Protein AF-A0A1J5MD12-F1 (afdb_monomer_lite)

Radius of gyration: 30.72 Å; chains: 1; bounding box: 60×18×96 Å

Structure (mmCIF, N/CA/C/O backbone):
data_AF-A0A1J5MD12-F1
#
_entry.id   AF-A0A1J5MD12-F1
#
loop_
_atom_site.group_PDB
_atom_site.id
_atom_site.type_symbol
_atom_site.label_atom_id
_atom_site.label_alt_id
_atom_site.label_comp_id
_atom_site.label_asym_id
_atom_site.label_entity_id
_atom_site.label_seq_id
_atom_site.pdbx_PDB_ins_code
_atom_site.Cartn_x
_atom_site.Cartn_y
_atom_site.Cartn_z
_atom_site.occupancy
_atom_site.B_iso_or_equiv
_atom_site.auth_seq_id
_atom_site.auth_comp_id
_atom_site.auth_asym_id
_atom_site.auth_atom_id
_atom_site.pdbx_PDB_model_nu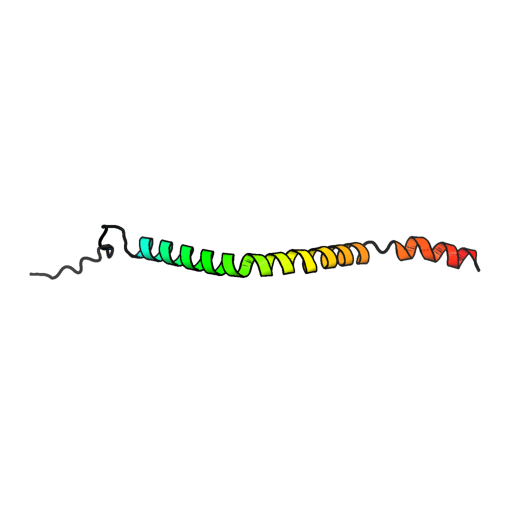m
ATOM 1 N N . MET A 1 1 ? -15.790 -8.157 58.347 1.00 44.94 1 MET A N 1
ATOM 2 C CA . MET A 1 1 ? -16.323 -8.635 57.057 1.00 44.94 1 MET A CA 1
ATOM 3 C C . MET A 1 1 ? -15.288 -8.260 56.014 1.00 44.94 1 MET A C 1
ATOM 5 O O . MET A 1 1 ? -15.018 -7.078 55.869 1.00 44.94 1 MET A O 1
ATOM 9 N N . SER A 1 2 ? -14.591 -9.234 55.442 1.00 43.84 2 SER A N 1
ATOM 10 C CA . SER A 1 2 ? -13.431 -9.006 54.576 1.00 43.84 2 SER A CA 1
ATOM 11 C C . SER A 1 2 ? -13.894 -8.566 53.186 1.00 43.84 2 SER A C 1
ATOM 13 O O . SER A 1 2 ? -14.519 -9.361 52.483 1.00 43.84 2 SER A O 1
ATOM 15 N N . ASP A 1 3 ? -13.601 -7.324 52.796 1.00 49.53 3 ASP A N 1
ATOM 16 C CA . ASP A 1 3 ? -13.779 -6.849 51.422 1.00 49.53 3 ASP A CA 1
ATOM 17 C C . ASP A 1 3 ? -12.878 -7.672 50.501 1.00 49.53 3 ASP A C 1
ATOM 19 O O . ASP A 1 3 ? -11.663 -7.494 50.420 1.00 49.53 3 ASP A O 1
ATOM 23 N N . THR A 1 4 ? -13.487 -8.654 49.847 1.00 56.34 4 THR A N 1
ATOM 24 C CA . THR A 1 4 ? -12.837 -9.434 48.806 1.00 56.34 4 THR A CA 1
ATOM 25 C C . THR A 1 4 ? -12.758 -8.535 47.588 1.00 56.34 4 THR A C 1
ATOM 27 O O . THR A 1 4 ? -13.782 -8.250 46.969 1.00 56.34 4 THR A O 1
ATOM 30 N N . THR A 1 5 ? -11.556 -8.087 47.234 1.00 58.66 5 THR A N 1
ATOM 31 C C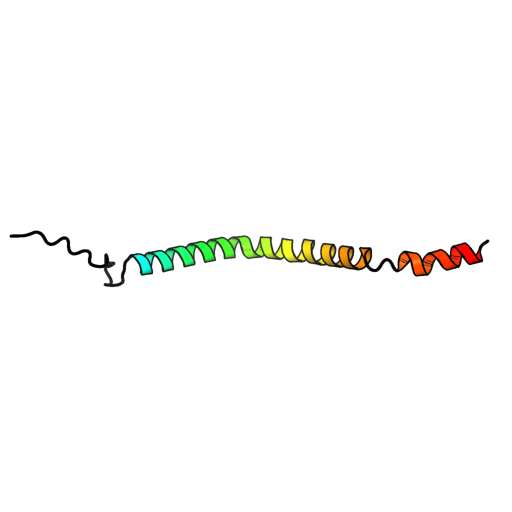A . THR A 1 5 ? -11.261 -7.460 45.944 1.00 58.66 5 THR A CA 1
ATOM 32 C C . THR A 1 5 ? -11.568 -8.478 44.846 1.00 58.66 5 THR A C 1
ATOM 34 O O . THR A 1 5 ? -10.710 -9.251 44.416 1.00 58.66 5 THR A O 1
ATOM 37 N N . GLN A 1 6 ? -12.835 -8.552 44.438 1.00 56.00 6 GLN A N 1
ATOM 38 C CA . GLN A 1 6 ? -13.282 -9.394 43.343 1.00 56.00 6 GLN A CA 1
ATOM 39 C C . GLN A 1 6 ? -12.765 -8.764 42.053 1.00 56.00 6 GLN A C 1
ATOM 41 O O . GLN A 1 6 ? -13.411 -7.916 41.444 1.00 56.00 6 GLN A O 1
ATOM 46 N N . ASN A 1 7 ? -11.566 -9.186 41.653 1.00 59.25 7 ASN A N 1
ATOM 47 C CA . ASN A 1 7 ? -10.957 -8.937 40.349 1.00 59.25 7 ASN A CA 1
ATOM 48 C C . ASN A 1 7 ? -11.744 -9.670 39.240 1.00 59.25 7 ASN A C 1
ATOM 50 O O . ASN A 1 7 ? -11.203 -10.504 38.514 1.00 59.25 7 ASN A O 1
ATOM 54 N N . GLY A 1 8 ? -13.048 -9.409 39.151 1.00 64.75 8 GLY A N 1
ATOM 55 C CA . GLY A 1 8 ? -13.917 -9.876 38.082 1.00 64.75 8 GLY A CA 1
ATOM 56 C C . GLY A 1 8 ? -13.716 -9.026 36.823 1.00 64.75 8 GLY A C 1
ATOM 57 O O . GLY A 1 8 ? -13.367 -7.847 36.927 1.00 64.75 8 GLY A O 1
ATOM 58 N N . PRO A 1 9 ? -13.911 -9.583 35.614 1.00 68.06 9 PRO A N 1
ATOM 59 C CA . PRO A 1 9 ? -13.812 -8.811 34.382 1.00 68.06 9 PRO A CA 1
ATOM 60 C C . PRO A 1 9 ? -14.763 -7.613 34.434 1.00 68.06 9 PRO A C 1
ATOM 62 O O . PRO A 1 9 ? -15.953 -7.793 34.662 1.00 68.06 9 PRO A O 1
ATOM 65 N N . VAL A 1 10 ? -14.258 -6.399 34.199 1.00 69.94 10 VAL A N 1
ATOM 66 C CA . VAL A 1 10 ? -15.106 -5.202 34.093 1.00 69.94 10 VAL A CA 1
ATOM 67 C C . VAL A 1 10 ? -16.036 -5.387 32.892 1.00 69.94 10 VAL A C 1
ATOM 69 O O . VAL A 1 10 ? -1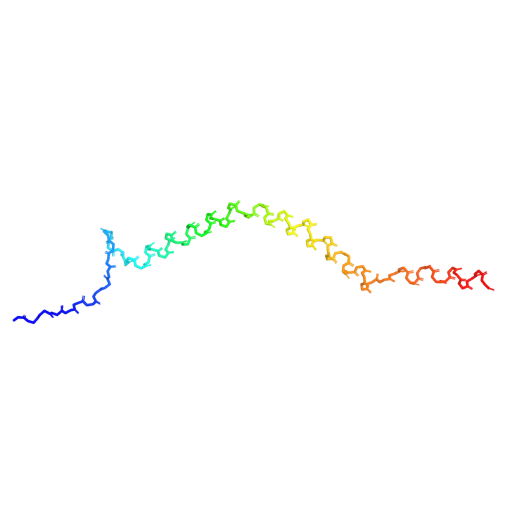5.572 -5.486 31.749 1.00 69.94 10 VAL A O 1
ATOM 72 N N . LEU A 1 11 ? -17.335 -5.516 33.153 1.00 73.50 11 LEU A N 1
ATOM 73 C CA . LEU A 1 11 ? -18.361 -5.748 32.139 1.00 73.50 11 LEU A CA 1
ATOM 74 C C . LEU A 1 11 ? -18.907 -4.403 31.646 1.00 73.50 11 LEU A C 1
ATOM 76 O O . LEU A 1 11 ? -19.048 -3.456 32.417 1.00 73.50 11 LEU A O 1
ATOM 80 N N . ALA A 1 12 ? -19.198 -4.309 30.354 1.00 72.25 12 ALA A N 1
ATOM 81 C CA . ALA A 1 12 ? -19.983 -3.219 29.794 1.00 72.25 12 ALA A CA 1
ATOM 82 C C . ALA A 1 12 ? -21.471 -3.389 30.167 1.00 72.25 12 ALA A C 1
ATOM 84 O O . ALA A 1 12 ? -21.881 -4.440 30.660 1.00 72.25 12 ALA A O 1
ATOM 85 N N . ALA A 1 13 ? -22.292 -2.362 29.919 1.00 74.00 13 ALA A N 1
ATOM 86 C CA . ALA A 1 13 ? -23.726 -2.358 30.253 1.00 74.00 13 ALA A CA 1
ATOM 87 C C . ALA A 1 13 ? -24.535 -3.502 29.596 1.00 74.00 13 ALA A C 1
ATOM 89 O O . ALA A 1 13 ? -25.658 -3.777 30.001 1.00 74.00 13 ALA A O 1
ATOM 90 N N . ASP A 1 14 ? -23.953 -4.173 28.599 1.00 72.81 14 ASP A N 1
ATOM 91 C CA . ASP A 1 14 ? -24.496 -5.313 27.857 1.00 72.81 14 ASP A CA 1
ATOM 92 C C . ASP A 1 14 ? -23.966 -6.682 28.340 1.00 72.81 14 ASP A C 1
ATOM 94 O O . ASP A 1 14 ? -24.227 -7.708 27.712 1.00 72.81 14 ASP A O 1
ATOM 98 N N . GLY A 1 15 ? -23.194 -6.719 29.432 1.00 73.12 15 GLY A N 1
ATOM 99 C CA . GLY A 1 15 ? -22.606 -7.943 29.985 1.00 73.12 15 GLY A CA 1
ATOM 100 C C . GLY A 1 15 ? -21.387 -8.465 29.217 1.00 73.12 15 GLY A C 1
ATOM 101 O O . GLY A 1 15 ? -20.817 -9.491 29.593 1.00 73.12 15 GLY A O 1
ATOM 102 N N . THR A 1 16 ? -20.939 -7.777 28.162 1.00 76.00 16 THR A N 1
ATOM 103 C CA . THR A 1 16 ? -19.705 -8.146 27.462 1.00 76.00 16 THR A CA 1
ATOM 104 C C . THR A 1 16 ? -18.481 -7.598 28.199 1.00 76.00 16 THR A C 1
ATOM 106 O O . THR A 1 16 ? -18.531 -6.506 28.762 1.00 76.00 16 THR A O 1
ATOM 109 N N . PRO A 1 17 ? -17.340 -8.311 28.217 1.00 81.12 17 PRO A N 1
ATOM 110 C CA . PRO A 1 17 ? -16.132 -7.783 28.841 1.00 81.12 17 PRO A CA 1
ATOM 111 C C . PRO A 1 17 ? -15.690 -6.503 28.120 1.00 81.12 17 PRO A C 1
ATOM 113 O O . PRO A 1 17 ? -15.441 -6.517 26.911 1.00 81.12 17 PRO A O 1
ATOM 116 N N . LEU A 1 18 ? -15.537 -5.407 28.867 1.00 79.62 18 LEU A N 1
ATOM 117 C CA . LEU A 1 18 ? -15.277 -4.057 28.349 1.00 79.62 18 LEU A CA 1
ATOM 118 C C . LEU A 1 18 ? -14.026 -3.994 27.458 1.00 79.62 18 LEU A C 1
ATOM 120 O O . LEU A 1 18 ? -13.990 -3.318 26.432 1.00 79.62 18 LEU A O 1
ATOM 124 N N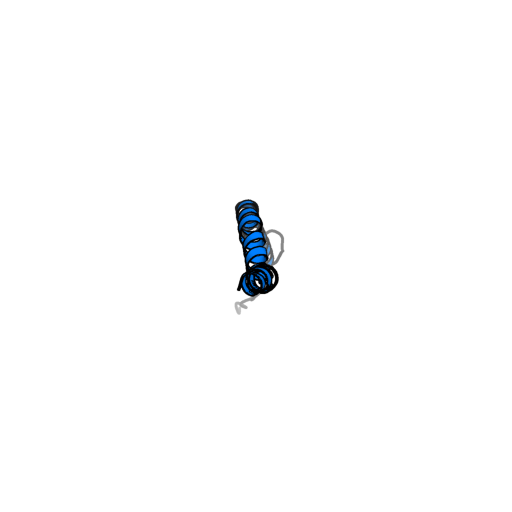 . LYS A 1 19 ? -13.000 -4.784 27.788 1.00 79.81 19 LYS A N 1
ATOM 125 C CA . LYS A 1 19 ? -11.785 -4.921 26.969 1.00 79.81 19 LYS A CA 1
ATOM 126 C C . LYS A 1 19 ? -12.091 -5.385 25.536 1.00 79.81 19 LYS A C 1
ATOM 128 O O . LYS A 1 19 ? -11.436 -4.948 24.590 1.00 79.81 19 LYS A O 1
ATOM 133 N N . ARG A 1 20 ? -13.083 -6.265 25.358 1.00 84.12 20 ARG A N 1
ATOM 134 C CA . ARG A 1 20 ? -13.477 -6.809 24.050 1.00 84.12 20 ARG A CA 1
ATOM 135 C C . ARG A 1 20 ? -14.264 -5.789 23.233 1.00 84.12 20 ARG A C 1
ATOM 137 O O . ARG A 1 20 ? -13.997 -5.655 22.037 1.00 84.12 20 ARG A O 1
ATOM 144 N N . SER A 1 21 ? -15.192 -5.062 23.855 1.00 83.06 21 SER A N 1
ATOM 145 C CA . SER A 1 21 ? -15.962 -4.016 23.172 1.00 83.06 21 SER A CA 1
ATOM 146 C C . SER A 1 21 ? -15.061 -2.852 22.743 1.00 83.06 21 SER A C 1
ATOM 148 O O . SER A 1 21 ? -15.115 -2.437 21.583 1.00 83.06 21 SER A O 1
ATOM 150 N N . LEU A 1 22 ? -14.129 -2.428 23.604 1.00 85.62 22 LEU A N 1
ATOM 151 C CA . LEU A 1 22 ? -13.126 -1.410 23.273 1.00 85.62 22 LEU A CA 1
ATOM 152 C C . LEU A 1 22 ? -12.211 -1.839 22.121 1.00 85.62 22 LEU A C 1
ATOM 154 O O . LEU A 1 22 ? -11.994 -1.070 21.185 1.00 85.62 22 LEU A O 1
ATOM 158 N N . ALA A 1 23 ? -11.712 -3.079 22.128 1.00 89.94 23 ALA A N 1
ATOM 159 C CA . ALA A 1 23 ? -10.870 -3.579 21.040 1.00 89.94 23 ALA A CA 1
ATOM 160 C C . ALA A 1 23 ? -11.610 -3.605 19.689 1.00 89.94 23 ALA A C 1
ATOM 162 O O . ALA A 1 23 ? -11.017 -3.300 18.650 1.00 89.94 23 ALA A O 1
ATOM 163 N N . LYS A 1 24 ? -12.909 -3.937 19.691 1.00 90.44 24 LYS A N 1
ATOM 164 C CA . LYS A 1 24 ? -13.759 -3.894 18.492 1.00 90.44 24 LYS A CA 1
ATOM 165 C C . LYS A 1 24 ? -13.922 -2.461 17.983 1.00 90.44 24 LYS A C 1
ATOM 167 O O . LYS A 1 24 ? -13.691 -2.219 16.799 1.00 90.44 24 LYS A O 1
ATOM 172 N N . ALA A 1 25 ? -14.269 -1.525 18.865 1.00 90.81 25 ALA A N 1
ATOM 173 C CA . ALA A 1 25 ? -14.438 -0.116 18.511 1.00 90.81 25 ALA A CA 1
ATOM 174 C C . ALA A 1 25 ? -13.144 0.480 17.933 1.00 90.81 25 ALA A C 1
ATOM 176 O O . ALA A 1 25 ? -13.157 1.080 16.856 1.00 90.81 25 ALA A O 1
ATOM 177 N N . LEU A 1 26 ? -12.005 0.211 18.578 1.00 92.75 26 LEU A N 1
ATOM 178 C CA . LEU A 1 26 ? -10.702 0.697 18.132 1.00 92.75 26 LEU A CA 1
ATOM 179 C C . LEU A 1 26 ? -10.315 0.149 16.750 1.00 92.75 26 LEU A C 1
ATOM 181 O O . LEU A 1 26 ? -9.796 0.888 15.914 1.00 92.75 26 LEU A O 1
ATOM 185 N N . ARG A 1 27 ? -10.580 -1.136 16.474 1.00 95.06 27 ARG A N 1
ATOM 186 C CA . ARG A 1 27 ? -10.337 -1.734 15.148 1.00 95.06 27 ARG A CA 1
ATOM 187 C C . ARG A 1 27 ? -11.177 -1.073 14.059 1.00 95.06 27 ARG A C 1
ATOM 189 O O . ARG A 1 27 ? -10.648 -0.795 12.989 1.00 95.06 27 ARG A O 1
ATOM 196 N N . MET A 1 28 ? -12.450 -0.789 14.331 1.00 95.56 28 MET A N 1
ATOM 197 C CA . MET A 1 28 ? -13.338 -0.112 13.377 1.00 95.56 28 MET A CA 1
ATOM 198 C C . MET A 1 28 ? -12.889 1.319 13.085 1.00 95.56 28 MET A C 1
ATOM 200 O O . MET A 1 28 ? -12.892 1.734 11.928 1.00 95.56 28 MET A O 1
ATOM 204 N N . GLN A 1 29 ? -12.436 2.051 14.105 1.00 95.31 29 GLN A N 1
ATOM 205 C CA . GLN A 1 29 ? -11.898 3.397 13.920 1.00 95.31 29 GLN A CA 1
ATOM 206 C C . GLN A 1 29 ? -10.608 3.383 13.088 1.00 95.31 29 GLN A C 1
ATOM 208 O O . GLN A 1 29 ? -10.480 4.167 12.149 1.00 95.31 29 GLN A O 1
ATOM 213 N N . LYS A 1 30 ? -9.686 2.449 13.368 1.00 94.69 30 LYS A N 1
ATOM 214 C CA . LYS A 1 30 ? -8.461 2.262 12.572 1.00 94.69 30 LYS A CA 1
ATOM 215 C C . LYS A 1 30 ? -8.775 1.892 11.124 1.00 94.69 30 LYS A C 1
ATOM 217 O O . LYS A 1 30 ? -8.199 2.481 10.219 1.00 94.69 30 LYS A O 1
ATOM 222 N N . LEU A 1 31 ? -9.707 0.965 10.89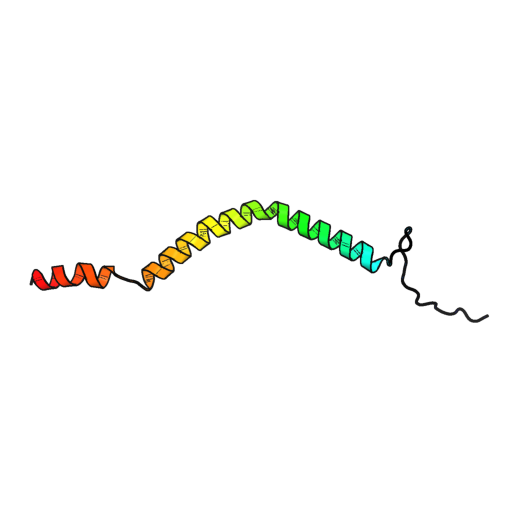9 1.00 96.88 31 LEU A N 1
ATOM 223 C CA . LEU A 1 31 ? -10.106 0.564 9.551 1.00 96.88 31 LEU A CA 1
ATOM 224 C C . LEU A 1 31 ? -10.726 1.737 8.782 1.00 96.88 31 LEU A C 1
ATOM 226 O O . LEU A 1 31 ? -10.375 1.945 7.628 1.00 96.88 31 LEU A O 1
ATOM 230 N N . ARG A 1 32 ? -11.591 2.543 9.415 1.00 96.25 32 ARG A N 1
ATOM 231 C CA . ARG A 1 32 ? -12.142 3.766 8.802 1.00 96.25 32 ARG A CA 1
ATOM 232 C C . ARG A 1 32 ? -11.055 4.764 8.419 1.00 96.25 32 ARG A C 1
ATOM 234 O O . ARG A 1 32 ? -11.083 5.271 7.304 1.00 96.25 32 ARG A O 1
ATOM 241 N N . ALA A 1 33 ? -10.106 5.024 9.317 1.00 95.75 33 ALA A N 1
ATOM 242 C CA . ALA A 1 33 ? -8.995 5.931 9.039 1.00 95.75 33 ALA A CA 1
ATOM 243 C C . ALA A 1 33 ? -8.128 5.424 7.874 1.00 95.75 33 ALA A C 1
ATOM 245 O O . ALA A 1 33 ? -7.782 6.193 6.982 1.00 95.75 33 ALA A O 1
ATOM 246 N N . LEU A 1 34 ? -7.843 4.118 7.839 1.00 97.00 34 LEU A N 1
ATOM 247 C CA . LEU A 1 34 ? -7.104 3.498 6.741 1.00 97.00 34 LEU A CA 1
ATOM 248 C C . LEU A 1 34 ? -7.884 3.558 5.425 1.00 97.00 34 LEU A C 1
ATOM 250 O O . LEU A 1 34 ? -7.303 3.920 4.412 1.00 97.00 34 LEU A O 1
ATOM 254 N N . MET A 1 35 ? -9.189 3.271 5.430 1.00 97.25 35 MET A N 1
ATOM 255 C CA . MET A 1 35 ? -10.032 3.352 4.230 1.00 97.25 35 MET A CA 1
ATOM 256 C C . MET A 1 35 ? -10.125 4.772 3.667 1.00 97.25 35 MET A C 1
ATOM 258 O O . MET A 1 35 ? -10.201 4.929 2.454 1.00 97.25 35 MET A O 1
ATOM 262 N N . LEU A 1 36 ? -10.080 5.801 4.519 1.00 97.19 36 LEU A N 1
ATOM 263 C CA . LEU A 1 36 ? -10.102 7.195 4.074 1.00 97.19 36 LEU A CA 1
ATOM 264 C C . LEU A 1 36 ? -8.847 7.568 3.265 1.00 97.19 36 LEU A C 1
ATOM 266 O O . LEU A 1 36 ? -8.936 8.339 2.316 1.00 97.19 36 LEU A O 1
ATOM 270 N N . ILE A 1 37 ? -7.688 7.003 3.619 1.00 96.12 37 ILE A N 1
ATOM 271 C CA . ILE A 1 37 ? -6.393 7.284 2.969 1.00 96.12 37 ILE A CA 1
ATOM 272 C C . ILE A 1 37 ? -6.056 6.236 1.892 1.00 96.12 37 ILE A C 1
ATOM 274 O O . ILE A 1 37 ? -5.269 6.505 0.986 1.00 96.12 37 ILE A O 1
ATOM 278 N N . ALA A 1 38 ? -6.687 5.060 1.944 1.00 97.88 38 ALA A N 1
ATOM 279 C CA . ALA A 1 38 ? -6.506 3.959 1.003 1.00 97.88 38 ALA A CA 1
ATOM 280 C C . ALA A 1 38 ? -6.544 4.367 -0.481 1.00 97.88 38 ALA A C 1
ATOM 282 O O . ALA A 1 38 ? -5.642 3.933 -1.191 1.00 97.88 38 ALA A O 1
ATOM 283 N N . PRO A 1 39 ? -7.494 5.186 -0.985 1.00 97.19 39 PRO A N 1
ATOM 284 C CA . PRO A 1 39 ? -7.511 5.541 -2.406 1.00 97.19 39 PRO A CA 1
ATOM 285 C C . PRO A 1 39 ? -6.264 6.323 -2.834 1.00 97.19 39 PRO A C 1
ATOM 287 O O . PRO A 1 39 ? -5.683 6.021 -3.874 1.00 97.19 39 PRO A O 1
ATOM 290 N N . LEU A 1 40 ? -5.804 7.275 -2.015 1.00 97.56 40 LEU A N 1
ATOM 291 C CA . LEU A 1 40 ? -4.576 8.021 -2.296 1.00 97.56 40 LEU A CA 1
ATOM 292 C C . LEU A 1 40 ? -3.343 7.113 -2.218 1.00 97.56 40 LEU A C 1
ATOM 294 O O . LEU A 1 40 ? -2.465 7.172 -3.076 1.00 97.56 40 LEU A O 1
ATOM 298 N N . LEU A 1 41 ? -3.288 6.244 -1.208 1.00 97.38 41 LEU A N 1
ATOM 299 C CA . LEU A 1 41 ? -2.194 5.294 -1.036 1.00 97.38 41 LEU A CA 1
ATOM 300 C C . LEU A 1 41 ? -2.112 4.311 -2.210 1.00 97.38 41 LEU A C 1
ATOM 302 O O . LEU A 1 41 ? -1.023 4.038 -2.704 1.00 97.38 41 LEU A O 1
ATOM 306 N N . LEU A 1 42 ? -3.255 3.814 -2.682 1.00 98.06 42 LEU A N 1
ATOM 307 C CA . LEU A 1 42 ? -3.344 2.889 -3.809 1.00 98.06 42 LEU A CA 1
ATOM 308 C C . LEU A 1 42 ? -2.957 3.577 -5.121 1.00 98.06 42 LEU A C 1
ATOM 310 O O . LEU A 1 42 ? -2.227 2.986 -5.911 1.00 98.06 42 LEU A O 1
ATOM 314 N N . PHE A 1 43 ? -3.359 4.837 -5.315 1.00 98.00 43 PHE A N 1
ATOM 315 C CA . PHE A 1 43 ? -2.892 5.651 -6.436 1.00 98.00 43 PHE A CA 1
ATOM 316 C C . PHE A 1 43 ? -1.363 5.727 -6.462 1.00 98.00 43 PHE A C 1
ATOM 318 O O . PHE A 1 43 ? -0.763 5.328 -7.454 1.00 98.00 43 PHE A O 1
ATOM 325 N N . ILE A 1 44 ? -0.732 6.129 -5.353 1.00 97.12 44 ILE A N 1
ATOM 326 C CA . ILE A 1 44 ? 0.734 6.212 -5.250 1.00 97.12 44 ILE A CA 1
ATOM 327 C C . ILE A 1 44 ? 1.379 4.847 -5.510 1.00 97.12 44 ILE A C 1
ATOM 329 O O . ILE A 1 44 ? 2.364 4.748 -6.241 1.00 97.12 44 ILE A O 1
ATOM 333 N N . LEU A 1 45 ? 0.819 3.784 -4.933 1.00 97.62 45 LEU A N 1
ATOM 334 C CA . LEU A 1 45 ? 1.340 2.434 -5.096 1.00 97.62 45 LEU A CA 1
ATOM 335 C C . LEU A 1 45 ? 1.369 2.033 -6.579 1.00 97.62 45 LEU A C 1
ATOM 337 O O . LEU A 1 45 ? 2.388 1.568 -7.074 1.00 97.62 45 LEU A O 1
ATOM 341 N N . VAL A 1 46 ? 0.285 2.278 -7.311 1.00 97.50 46 VAL A N 1
ATOM 342 C CA . VAL A 1 46 ? 0.189 1.952 -8.739 1.00 97.50 46 VAL A CA 1
ATOM 343 C C . VAL A 1 46 ? 1.085 2.861 -9.582 1.00 97.50 46 VAL A C 1
ATOM 345 O O . VAL A 1 46 ? 1.838 2.366 -10.419 1.00 97.50 46 VAL A O 1
ATOM 348 N N . THR A 1 47 ? 1.036 4.177 -9.371 1.00 97.12 47 THR A N 1
ATOM 349 C CA . THR A 1 47 ? 1.718 5.144 -10.246 1.00 97.12 47 THR A CA 1
ATOM 350 C C . THR A 1 47 ? 3.221 5.189 -10.038 1.00 97.12 47 THR A C 1
ATOM 352 O O . THR A 1 47 ? 3.935 5.554 -10.965 1.00 97.12 47 THR A O 1
ATOM 355 N N . PHE A 1 48 ? 3.715 4.853 -8.845 1.00 96.12 48 PHE A N 1
ATOM 356 C CA . PHE A 1 48 ? 5.148 4.866 -8.558 1.00 96.12 48 PHE A CA 1
ATOM 357 C C . PHE A 1 48 ? 5.754 3.466 -8.564 1.00 96.12 48 PHE A C 1
ATOM 359 O O . PHE A 1 48 ? 6.795 3.283 -9.185 1.00 96.12 48 PHE A O 1
ATOM 366 N N . ILE A 1 49 ? 5.134 2.462 -7.929 1.00 96.25 49 ILE A N 1
ATOM 367 C CA . ILE A 1 49 ? 5.772 1.138 -7.822 1.00 96.25 49 ILE A CA 1
ATOM 368 C C . ILE A 1 49 ? 5.811 0.430 -9.177 1.00 96.25 49 ILE A C 1
ATOM 370 O O . ILE A 1 49 ? 6.839 -0.165 -9.491 1.00 96.25 49 ILE A O 1
ATOM 374 N N . LEU A 1 50 ? 4.755 0.518 -10.002 1.00 96.00 50 LEU A N 1
ATOM 375 C CA . LEU A 1 50 ? 4.764 -0.150 -11.311 1.00 96.00 50 LEU A CA 1
ATOM 376 C C . LEU A 1 50 ? 5.864 0.399 -12.237 1.00 96.00 50 LEU A C 1
ATOM 378 O O . LEU A 1 50 ? 6.676 -0.408 -12.694 1.00 96.00 50 LEU A O 1
ATOM 382 N N . PRO A 1 51 ? 5.984 1.722 -12.485 1.00 94.12 51 PRO A N 1
ATOM 383 C CA . PRO A 1 51 ? 7.045 2.232 -13.353 1.00 94.12 51 PRO A CA 1
ATOM 384 C C . PRO A 1 51 ? 8.441 2.058 -12.754 1.00 94.12 51 PRO A C 1
ATOM 386 O O . PRO A 1 51 ? 9.383 1.782 -13.487 1.00 94.12 51 PRO A O 1
ATOM 389 N N . VAL A 1 52 ? 8.597 2.183 -11.431 1.00 95.00 52 VAL A N 1
ATOM 390 C CA . VAL A 1 52 ? 9.890 1.926 -10.772 1.00 95.00 52 VAL A CA 1
ATOM 391 C C . VAL A 1 52 ? 10.301 0.466 -10.943 1.00 95.00 52 VAL A C 1
ATOM 393 O O . VAL A 1 52 ? 11.465 0.199 -11.231 1.00 95.00 52 VAL A O 1
ATOM 396 N N . GLY A 1 53 ? 9.356 -0.467 -10.818 1.00 94.75 53 GLY A N 1
ATOM 397 C CA . GLY A 1 53 ? 9.581 -1.877 -11.112 1.00 94.75 53 GLY A CA 1
ATOM 398 C C . GLY A 1 53 ? 10.039 -2.084 -12.553 1.00 94.75 53 GLY A C 1
ATOM 399 O O . GLY A 1 53 ? 11.082 -2.691 -12.769 1.00 94.75 53 GLY A O 1
ATOM 400 N N . ASP A 1 54 ? 9.320 -1.525 -13.528 1.00 91.62 54 ASP A N 1
ATOM 401 C CA . ASP A 1 54 ? 9.675 -1.616 -14.953 1.00 91.62 54 ASP A CA 1
ATOM 402 C C . ASP A 1 54 ? 11.085 -1.069 -15.239 1.00 91.62 54 ASP A C 1
ATOM 404 O O . ASP A 1 54 ? 11.910 -1.734 -15.867 1.00 91.62 54 ASP A O 1
ATOM 408 N N . MET A 1 55 ? 11.418 0.099 -14.683 1.00 90.62 55 MET A N 1
ATOM 409 C CA . MET A 1 55 ? 12.755 0.688 -14.807 1.00 90.62 55 MET A CA 1
ATOM 410 C C . MET A 1 55 ? 13.835 -0.168 -14.135 1.00 90.62 55 MET A C 1
ATOM 412 O O . MET A 1 55 ? 14.952 -0.249 -14.647 1.00 90.62 55 MET A O 1
ATOM 416 N N . LEU A 1 56 ? 13.520 -0.824 -13.015 1.00 91.06 56 LEU A N 1
ATOM 417 C CA . LEU A 1 56 ? 14.440 -1.729 -12.327 1.00 91.06 56 LEU A CA 1
ATOM 418 C C . LEU A 1 56 ? 14.683 -3.011 -13.135 1.00 91.06 56 LEU A C 1
ATOM 420 O O . LEU A 1 56 ? 15.822 -3.447 -13.256 1.00 91.06 56 LEU A O 1
ATOM 424 N N . PHE A 1 57 ? 13.648 -3.595 -13.741 1.00 86.75 57 PHE A N 1
ATOM 425 C CA . PHE A 1 57 ? 13.820 -4.749 -14.627 1.00 86.75 57 PHE A CA 1
ATOM 426 C C . PHE A 1 57 ? 14.607 -4.377 -15.886 1.00 86.75 57 PHE A C 1
ATOM 428 O O . PHE A 1 57 ? 15.512 -5.109 -16.285 1.00 86.75 57 PHE A O 1
ATOM 435 N N . ARG A 1 58 ? 14.333 -3.207 -16.469 1.00 81.56 58 ARG A N 1
ATOM 436 C CA . ARG A 1 58 ? 15.053 -2.692 -17.640 1.00 81.56 58 ARG A CA 1
ATOM 437 C C . ARG A 1 58 ? 16.516 -2.342 -17.350 1.00 81.56 58 ARG A C 1
ATOM 439 O O . ARG A 1 58 ? 17.337 -2.416 -18.258 1.00 81.56 58 ARG A O 1
ATOM 446 N N . SER A 1 59 ? 16.858 -1.955 -16.118 1.00 76.50 59 SER A N 1
ATOM 447 C CA . SER A 1 59 ? 18.248 -1.658 -15.741 1.00 76.50 59 SER A CA 1
ATOM 448 C C . SER A 1 59 ? 19.088 -2.917 -15.521 1.00 76.50 59 SER A C 1
ATOM 450 O O . SER A 1 59 ? 20.299 -2.880 -15.740 1.00 76.50 59 SER A O 1
ATOM 452 N N . VAL A 1 60 ? 18.453 -4.035 -15.156 1.00 75.12 60 VAL A N 1
ATOM 453 C CA . VAL A 1 60 ? 19.099 -5.354 -15.096 1.00 75.12 60 VAL A CA 1
ATOM 454 C C . VAL A 1 60 ? 19.200 -5.973 -16.496 1.00 75.12 60 VAL A C 1
ATOM 456 O O . VAL A 1 60 ? 20.260 -6.472 -16.867 1.00 75.12 60 VAL A O 1
ATOM 459 N N . ASP A 1 61 ? 18.134 -5.899 -17.298 1.00 65.69 61 ASP A N 1
ATOM 460 C CA . ASP A 1 61 ? 18.085 -6.413 -18.673 1.00 65.69 61 ASP A CA 1
ATOM 461 C C . ASP A 1 61 ? 18.433 -5.311 -19.686 1.00 65.69 61 ASP A C 1
ATOM 463 O O . ASP A 1 61 ? 17.600 -4.800 -20.443 1.00 65.69 61 ASP A O 1
ATOM 467 N N . ASN A 1 62 ? 19.695 -4.882 -19.657 1.00 61.59 62 ASN A N 1
ATOM 468 C CA . ASN A 1 62 ? 20.194 -3.779 -20.471 1.00 61.59 62 ASN A CA 1
ATOM 469 C C . ASN A 1 62 ? 20.451 -4.230 -21.927 1.00 61.59 62 ASN A C 1
ATOM 471 O O . ASN A 1 62 ? 21.578 -4.186 -22.426 1.00 61.59 62 ASN A O 1
ATOM 475 N N . ARG A 1 63 ? 19.391 -4.660 -22.631 1.00 57.88 63 ARG A N 1
ATOM 476 C CA . ARG A 1 63 ? 19.403 -5.072 -24.056 1.00 57.88 63 ARG A CA 1
ATOM 477 C C . ARG A 1 63 ? 19.953 -4.003 -25.005 1.00 57.88 63 ARG A C 1
ATOM 479 O O . ARG A 1 63 ? 20.376 -4.322 -26.109 1.00 57.88 63 ARG A O 1
ATOM 486 N N . ILE A 1 64 ? 20.036 -2.749 -24.551 1.00 58.31 64 ILE A N 1
ATOM 487 C CA . ILE A 1 64 ? 20.713 -1.660 -25.266 1.00 58.31 64 ILE A CA 1
ATOM 488 C C . ILE A 1 64 ? 22.152 -2.074 -25.608 1.00 58.31 64 ILE A C 1
ATOM 490 O O . ILE A 1 64 ? 22.581 -1.903 -26.740 1.00 58.31 64 ILE A O 1
ATOM 494 N N . VAL A 1 65 ? 22.889 -2.698 -24.687 1.00 57.44 65 VAL A N 1
ATOM 495 C CA . VAL A 1 65 ? 24.294 -3.067 -24.930 1.00 57.44 65 VAL A CA 1
ATOM 496 C C . VAL A 1 65 ? 24.428 -4.131 -26.030 1.00 57.44 65 VAL A C 1
ATOM 498 O O . VAL A 1 65 ? 25.366 -4.063 -26.820 1.00 57.44 65 VAL A O 1
ATOM 501 N N . GLN A 1 66 ? 23.485 -5.075 -26.129 1.00 57.72 66 GLN A N 1
ATOM 502 C CA . GLN A 1 66 ? 23.513 -6.119 -27.163 1.00 57.72 66 GLN A CA 1
ATOM 503 C C . GLN A 1 66 ? 23.143 -5.594 -28.558 1.00 57.72 66 GLN A C 1
ATOM 505 O O . GLN A 1 66 ? 23.745 -6.039 -29.533 1.00 57.72 66 GLN A O 1
ATOM 510 N N . ASP A 1 67 ? 22.219 -4.634 -28.662 1.00 59.88 67 ASP A N 1
ATOM 511 C CA . ASP A 1 67 ? 21.704 -4.177 -29.960 1.00 59.88 67 ASP A CA 1
ATOM 512 C C . ASP A 1 67 ? 22.544 -3.063 -30.612 1.00 59.88 67 ASP A C 1
ATOM 514 O O . ASP A 1 67 ? 22.684 -3.043 -31.838 1.00 59.88 67 ASP A O 1
ATOM 518 N N . VAL A 1 68 ? 23.124 -2.127 -29.840 1.00 61.41 68 VAL A N 1
ATOM 519 C CA . VAL A 1 68 ? 23.857 -0.982 -30.434 1.00 61.41 68 VAL A CA 1
ATOM 520 C C . VAL A 1 68 ? 25.349 -1.234 -30.650 1.00 61.41 68 VAL A C 1
ATOM 522 O O . VAL A 1 68 ? 25.904 -0.724 -31.623 1.00 61.41 68 VAL A O 1
ATOM 525 N N . LEU A 1 69 ? 26.010 -2.044 -29.815 1.00 61.41 69 LEU A N 1
ATOM 526 C CA . LEU A 1 69 ? 27.441 -2.338 -29.978 1.00 61.41 69 LEU A CA 1
ATOM 527 C C . LEU A 1 69 ? 27.824 -3.020 -31.307 1.00 61.41 69 LEU A C 1
ATOM 529 O O . LEU A 1 69 ? 28.825 -2.599 -31.893 1.00 61.41 69 LEU A O 1
ATOM 533 N N . PRO A 1 70 ? 27.091 -4.020 -31.840 1.00 65.12 70 PRO A N 1
ATOM 534 C CA . PRO A 1 70 ? 27.502 -4.675 -33.084 1.00 65.12 70 PRO A CA 1
ATOM 535 C C . PRO A 1 70 ? 27.445 -3.743 -34.303 1.00 65.12 70 PRO A C 1
ATOM 537 O O . PRO A 1 70 ? 28.217 -3.931 -35.241 1.00 65.12 70 PRO A O 1
ATOM 540 N N . ASN A 1 71 ? 26.587 -2.717 -34.293 1.00 66.38 71 ASN A N 1
ATOM 541 C CA . ASN A 1 71 ? 26.546 -1.718 -35.365 1.00 66.38 71 ASN A CA 1
ATOM 542 C C . ASN A 1 71 ? 27.772 -0.795 -35.330 1.00 66.38 71 ASN A C 1
ATOM 544 O O . ASN A 1 71 ? 28.291 -0.441 -36.384 1.00 66.38 71 ASN A O 1
ATOM 548 N N . THR A 1 72 ? 28.279 -0.468 -34.138 1.00 68.81 72 THR A N 1
ATOM 549 C CA . THR A 1 72 ? 29.512 0.317 -33.980 1.00 68.81 72 THR A CA 1
ATOM 550 C C . THR A 1 72 ? 30.745 -0.479 -34.407 1.00 68.81 72 THR A C 1
ATOM 552 O O . THR A 1 72 ? 31.620 0.069 -35.065 1.00 68.81 72 THR A O 1
ATOM 555 N N . VAL A 1 73 ? 30.800 -1.781 -34.100 1.00 71.25 73 VAL A N 1
ATOM 556 C CA . VAL A 1 73 ? 31.918 -2.657 -34.506 1.00 71.25 73 VAL A CA 1
ATOM 557 C C . VAL A 1 73 ? 31.923 -2.929 -36.016 1.00 71.25 73 VAL A C 1
ATOM 559 O O . VAL A 1 73 ? 32.987 -3.117 -36.583 1.00 71.25 73 VAL A O 1
ATOM 562 N N . ARG A 1 74 ? 30.763 -2.925 -36.689 1.00 67.38 74 ARG A N 1
ATOM 563 C CA . ARG A 1 74 ? 30.675 -3.082 -38.157 1.00 67.38 74 ARG A CA 1
ATOM 564 C C . ARG A 1 74 ? 31.041 -1.824 -38.950 1.00 67.38 74 ARG A C 1
ATOM 566 O O . ARG A 1 74 ? 31.233 -1.925 -40.157 1.00 67.38 74 ARG A O 1
ATOM 573 N N . 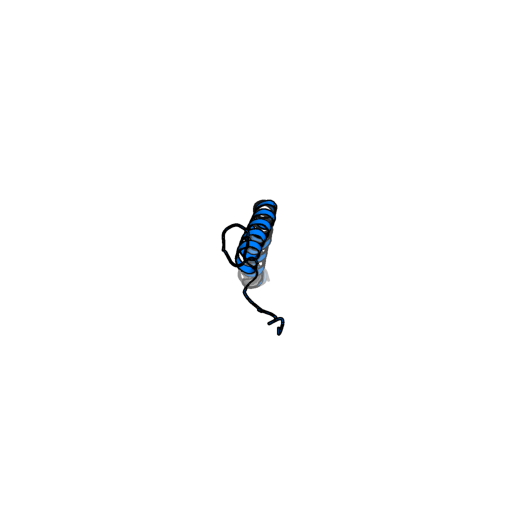ALA A 1 75 ? 31.052 -0.657 -38.308 1.00 68.81 75 ALA A N 1
ATOM 574 C CA . ALA A 1 75 ? 31.349 0.626 -38.946 1.00 68.81 75 ALA A CA 1
ATOM 575 C C . ALA A 1 75 ? 32.843 1.010 -38.892 1.00 68.81 75 ALA A C 1
ATOM 577 O O . ALA A 1 75 ? 33.225 2.011 -39.498 1.00 68.81 75 ALA A O 1
ATOM 578 N N . LEU A 1 76 ? 33.657 0.236 -38.166 1.00 56.31 76 LEU A N 1
ATOM 579 C CA . LEU A 1 76 ? 35.119 0.317 -38.078 1.00 56.31 76 LEU A CA 1
ATOM 580 C C . LEU A 1 76 ? 35.754 -0.827 -38.875 1.00 56.31 76 LEU A C 1
ATOM 582 O O . LEU A 1 76 ? 36.830 -0.581 -39.461 1.00 56.31 76 LEU A O 1
#

pLDDT: mean 79.92, std 16.07, range [43.84, 98.06]

Foldseek 3Di:
DDPDPPPDQDADPVRHRPVVVVVVVVVVVVVVVCVVCVVVVVVCCVVPVVVVVVVVVCVVVVCVCVPPVVVVVVVD

Sequence (76 aa):
MSDTTQNGPVLAADGTPLKRSLAKALRMQKLRALMLIAPLLLFILVTFILPVGDMLFRSVDNRIVQDVLPNTVRAL

Secondary structure (DSSP, 8-state):
----------B-TTSSBHHHHHHHHHHHHHHHHHHHHHHHHHHHIIIIIHHHHHHHHHHHS-HHHHHHHHHHHHT-